Protein AF-A0A645BEP5-F1 (afdb_monomer)

Nearest PDB structures (foldseek):
  2cub-assembly1_A  TM=4.794E-01  e=1.745E+00  Homo sapiens

Solvent-accessible surface area (backbone atoms only — not comparable to full-atom values): 9846 Å² total; per-residue (Å²): 128,52,7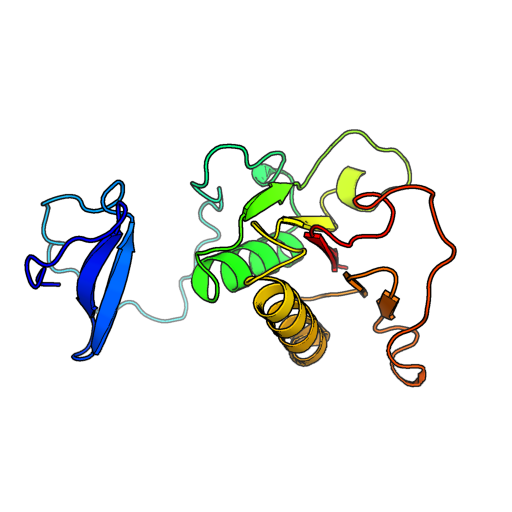2,76,78,48,70,58,97,63,26,29,37,32,40,56,96,88,40,82,43,80,41,57,51,90,75,68,71,97,68,78,84,76,91,76,78,92,77,74,93,88,68,81,70,94,70,84,66,65,78,88,51,79,83,44,40,34,52,79,60,32,37,74,35,39,47,50,50,52,52,54,47,45,72,77,40,73,76,48,42,40,40,43,27,31,46,97,41,91,95,42,53,24,48,74,5,27,19,36,35,45,24,33,56,59,27,91,54,87,31,34,62,54,49,53,50,49,55,52,50,50,63,76,40,21,83,84,42,36,42,44,34,39,34,45,63,37,26,39,35,32,64,96,46,49,92,69,43,72,37,82,52,82,88,64,87,44,58,68,73,27,23,46,43,25,42,35,39,32,30,110

Radius of gyration: 17.94 Å; Cα contacts (8 Å, |Δi|>4): 300; chains: 1; bounding box: 48×44×39 Å

pLDDT: mean 79.66, std 23.95, range [29.48, 98.94]

Foldseek 3Di:
DDWPPDDDPQWTWDQDPNDTDTDGVVPDDPDDPDDDDDDDPPDPDPDDDDPPDPPAPLQVQADPLQVVLVVVLCVVPVQKDDKYAADCDPPDLSPRRQKMWTFFVVLVPDCVVVQVVSQVVCLVCVVVSQWQWKAAQQWIAGPVPNVVPTDGHPDPPDCVVSRSGTIMIGGD

InterPro domains:
  IPR058593 ARB_07466-like, C-terminal domain [PF26571] (60-164)

Organism: NCBI:txid1076179

Mean predicted aligned error: 11.89 Å

Secondary structure (DSSP, 8-state):
-EEEEEEETTEEEEEETTEEEEEEGGG--S----------TT----------STT-BS-TT--HHHHHHHHHHHHH-TT---EE-----TTSTTTTT-EEEEE-TTTTTT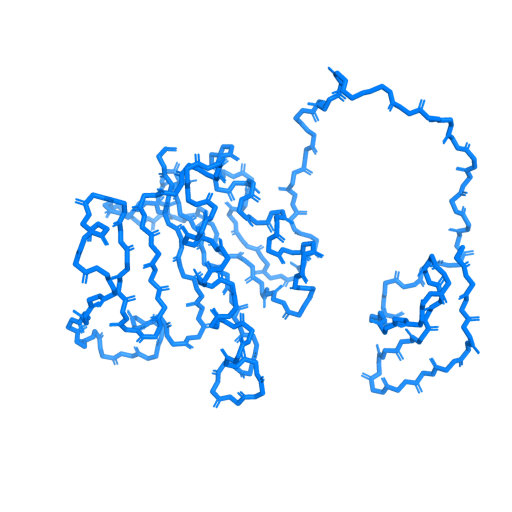THHHHHHHHHHHHHTHHHHTEEEEEETTEEEEGGGGGG-SEEPPP-SSTTTTTSSEEEEEE-

Sequence (172 aa):
MSTTGRTSNGWTEVVWQGAARWMSSQYLSSSNPGTSSAIDPASVSSSIISSALPGSVGLSGLVPSAKKVVNVVETQWPVVGPYYGVRVEPGSDHNDGHAVDCMIPNWSGANKVVGDQIAAYLQAHASELGISYIIWRQHIWSVARSSEGWRYMADRGSTTANHYDHVHVSVN

Structure (mmCIF, N/CA/C/O backbone):
data_AF-A0A645BEP5-F1
#
_entry.id   AF-A0A645BEP5-F1
#
loop_
_atom_site.group_PDB
_atom_site.id
_atom_site.type_symbol
_atom_site.label_atom_id
_atom_site.label_alt_id
_atom_site.label_comp_id
_atom_site.label_asym_id
_atom_site.label_entity_id
_atom_site.label_seq_id
_atom_site.pdbx_PDB_ins_code
_atom_site.Cartn_x
_atom_site.Cartn_y
_atom_site.Cartn_z
_atom_site.occupancy
_atom_site.B_iso_or_equiv
_atom_site.auth_seq_id
_atom_site.auth_comp_id
_atom_site.auth_asym_id
_atom_site.auth_atom_id
_atom_site.pdbx_PDB_model_num
ATOM 1 N N . MET A 1 1 ? -25.896 18.429 5.480 1.00 47.66 1 MET A N 1
ATOM 2 C CA . MET A 1 1 ? -25.505 17.308 6.362 1.00 47.66 1 MET A CA 1
ATOM 3 C C . MET A 1 1 ? -26.071 17.631 7.732 1.00 47.66 1 MET A C 1
ATOM 5 O O . MET A 1 1 ? -25.905 18.764 8.163 1.00 47.66 1 MET A O 1
ATOM 9 N N . SER A 1 2 ? -26.801 16.721 8.366 1.00 45.06 2 SER A N 1
ATOM 10 C CA . SER A 1 2 ? -27.343 16.929 9.714 1.00 45.06 2 SER A CA 1
ATOM 11 C C . SER A 1 2 ? -26.819 15.828 10.628 1.00 45.06 2 SER A C 1
ATOM 13 O O . SER A 1 2 ? -26.772 14.654 10.249 1.00 45.06 2 SER A O 1
ATOM 15 N N . THR A 1 3 ? -26.355 16.215 11.813 1.00 47.81 3 THR A N 1
ATOM 16 C CA . THR A 1 3 ? -25.975 15.274 12.866 1.00 47.81 3 THR A CA 1
ATOM 17 C C . THR A 1 3 ? -27.252 14.697 13.478 1.00 47.81 3 THR A C 1
ATOM 19 O O . THR A 1 3 ? -28.214 15.429 13.708 1.00 47.81 3 THR A O 1
ATOM 22 N N . THR A 1 4 ? -27.291 13.386 13.741 1.00 55.31 4 THR A N 1
ATOM 23 C CA . THR A 1 4 ? -28.411 12.778 14.495 1.00 55.31 4 THR A CA 1
ATOM 24 C C . THR A 1 4 ? -28.270 13.018 16.002 1.00 55.31 4 THR A C 1
ATOM 26 O O . THR A 1 4 ? -29.190 12.735 16.766 1.00 55.31 4 THR A O 1
ATOM 29 N N . GLY A 1 5 ? -27.111 13.533 16.435 1.00 51.25 5 GLY A N 1
ATOM 30 C CA . GLY A 1 5 ? -26.768 13.797 17.832 1.00 51.25 5 GLY A CA 1
ATOM 31 C C . GLY A 1 5 ? -26.233 12.579 18.589 1.00 51.25 5 GLY A C 1
ATOM 32 O O . GLY A 1 5 ? -25.863 12.716 19.752 1.00 51.25 5 GLY A O 1
ATOM 33 N N . ARG A 1 6 ? -26.153 11.396 17.961 1.00 53.00 6 ARG A N 1
ATOM 34 C CA . ARG A 1 6 ? -25.604 10.198 18.613 1.00 53.00 6 ARG A CA 1
ATOM 35 C C . ARG A 1 6 ? -24.082 10.191 18.561 1.00 53.00 6 ARG A C 1
ATOM 37 O O . ARG A 1 6 ? -23.502 10.342 17.488 1.00 53.00 6 ARG A O 1
ATOM 44 N N . THR A 1 7 ? -23.449 9.971 19.711 1.00 56.09 7 THR A N 1
ATOM 45 C CA . THR A 1 7 ? -21.994 9.840 19.847 1.00 56.09 7 THR A CA 1
ATOM 46 C C . THR A 1 7 ? -21.617 8.538 20.560 1.00 56.09 7 THR A C 1
ATOM 48 O O . THR A 1 7 ? -22.312 8.096 21.473 1.00 56.09 7 THR A O 1
ATOM 51 N N . SER A 1 8 ? -20.531 7.887 20.129 1.00 41.84 8 SER A N 1
ATOM 52 C CA . SER A 1 8 ? -19.987 6.672 20.754 1.00 41.84 8 SER A CA 1
ATOM 53 C C . SER A 1 8 ? -18.486 6.539 20.478 1.00 41.84 8 SER A C 1
ATOM 55 O O . SER A 1 8 ? -18.061 6.653 19.333 1.00 41.84 8 SER A O 1
ATOM 57 N N . ASN A 1 9 ? -17.672 6.319 21.517 1.00 48.38 9 ASN A N 1
ATOM 58 C CA . ASN A 1 9 ? -16.216 6.102 21.426 1.00 48.38 9 ASN A CA 1
ATOM 59 C C . ASN A 1 9 ? -15.444 7.131 20.568 1.00 48.38 9 ASN A C 1
ATOM 61 O O . ASN A 1 9 ? -14.498 6.776 19.871 1.00 48.38 9 ASN A O 1
ATOM 65 N N . GLY A 1 10 ? -15.850 8.405 20.599 1.00 51.62 10 GLY A N 1
ATOM 66 C CA . GLY A 1 10 ? -15.225 9.463 19.794 1.00 51.62 10 GLY A CA 1
ATOM 67 C C . GLY A 1 10 ? -15.709 9.540 18.342 1.00 51.62 10 GLY A C 1
ATOM 68 O O . GLY A 1 10 ? -15.073 10.209 17.532 1.00 51.62 10 GLY A O 1
ATOM 69 N N . TRP A 1 11 ? -16.822 8.883 18.013 1.00 47.62 11 TRP A N 1
ATOM 70 C CA . TRP A 1 11 ? -17.501 8.952 16.720 1.00 47.62 11 TRP A CA 1
ATOM 71 C C . TRP A 1 11 ? -18.888 9.566 16.878 1.00 47.62 11 TRP A C 1
ATOM 73 O O . TRP A 1 11 ? -19.587 9.273 17.846 1.00 47.62 11 TRP A O 1
ATOM 83 N N . THR A 1 12 ? -19.311 10.373 15.910 1.00 67.69 12 THR A N 1
ATOM 84 C CA . THR A 1 12 ? -20.665 10.926 15.820 1.00 67.69 12 THR A CA 1
ATOM 85 C C . THR A 1 12 ? -21.367 10.374 14.590 1.00 67.69 12 THR A C 1
ATOM 87 O O . THR A 1 12 ? -20.797 10.318 13.497 1.00 67.69 12 THR A O 1
ATOM 90 N N . GLU A 1 13 ? -22.631 10.012 14.761 1.00 51.19 13 GLU A N 1
ATOM 91 C CA . GLU A 1 13 ? -23.502 9.599 13.672 1.00 51.19 13 GLU A CA 1
ATOM 92 C C . GLU A 1 13 ? -24.001 10.828 12.881 1.00 51.19 13 GLU A C 1
ATOM 94 O O . GLU A 1 13 ? -24.555 11.793 13.423 1.00 51.19 13 GLU A O 1
ATOM 99 N N . VAL A 1 14 ? -23.792 10.793 11.568 1.00 63.28 14 VAL A N 1
ATOM 100 C CA . VAL A 1 14 ? -24.208 11.808 10.595 1.00 63.28 14 VAL A CA 1
ATOM 101 C C . VAL A 1 14 ? -25.095 11.175 9.533 1.00 63.28 14 VAL A C 1
ATOM 103 O O . VAL A 1 14 ? -24.884 10.028 9.140 1.00 63.28 14 VAL A O 1
ATOM 106 N N . VAL A 1 15 ? -26.066 11.929 9.018 1.00 48.47 15 VAL A N 1
ATOM 107 C CA . VAL A 1 15 ? -26.844 11.500 7.847 1.00 48.47 15 VAL A CA 1
ATOM 108 C C . VAL A 1 15 ? -26.234 12.115 6.590 1.00 48.47 15 VAL A C 1
ATOM 110 O O . VAL A 1 15 ? -26.206 13.341 6.429 1.00 48.47 15 VAL A O 1
ATOM 113 N N . TRP A 1 16 ? -25.757 11.258 5.684 1.00 42.22 16 TRP A N 1
ATOM 114 C CA . TRP A 1 16 ? -25.208 11.646 4.383 1.00 42.22 16 TRP A CA 1
ATOM 115 C C . TRP A 1 16 ? -25.924 10.881 3.268 1.00 42.22 16 TRP A C 1
ATOM 117 O O . TRP A 1 16 ? -25.945 9.653 3.270 1.00 42.22 16 TRP A O 1
ATOM 127 N N . GLN A 1 17 ? -26.549 11.620 2.345 1.00 40.25 17 GLN A N 1
ATOM 128 C CA . GLN A 1 17 ? -27.399 11.076 1.272 1.00 40.25 17 GLN A CA 1
ATOM 129 C C . GLN A 1 17 ? -28.489 10.101 1.772 1.00 40.25 17 GLN A C 1
ATOM 131 O O . GLN A 1 17 ? -28.758 9.076 1.158 1.00 40.25 17 GLN A O 1
ATOM 136 N N . GLY A 1 18 ? -29.109 10.409 2.917 1.00 45.59 18 GLY A N 1
ATOM 137 C CA . GLY A 1 18 ? -30.195 9.603 3.492 1.00 45.59 18 GLY A CA 1
ATOM 138 C C . GLY A 1 18 ? -29.751 8.358 4.270 1.00 45.59 18 GLY A C 1
ATOM 139 O O . GLY A 1 18 ? -30.598 7.697 4.862 1.00 45.59 18 GLY A O 1
ATOM 140 N N . ALA A 1 19 ? -28.448 8.063 4.331 1.00 39.22 19 ALA A N 1
ATOM 141 C CA . ALA A 1 19 ? -27.895 6.950 5.100 1.00 39.22 19 ALA A CA 1
ATOM 142 C C . ALA A 1 19 ? -27.126 7.442 6.338 1.00 39.22 19 ALA A C 1
ATOM 144 O O . ALA A 1 19 ? -26.388 8.431 6.274 1.00 39.22 19 ALA A O 1
ATOM 145 N N . ALA A 1 20 ? -27.286 6.735 7.459 1.00 43.16 20 ALA A N 1
ATOM 146 C CA . ALA A 1 20 ? -26.529 6.983 8.682 1.00 43.16 20 ALA A CA 1
ATOM 147 C C . ALA A 1 20 ? -25.085 6.475 8.536 1.00 43.16 20 ALA A C 1
ATOM 149 O O . ALA A 1 20 ? -24.852 5.344 8.106 1.00 43.16 20 ALA A O 1
ATOM 150 N N . ARG A 1 21 ? -24.110 7.317 8.886 1.00 63.81 21 ARG A N 1
ATOM 151 C CA . ARG A 1 21 ? -22.672 7.014 8.867 1.00 63.81 21 ARG A CA 1
ATOM 152 C C . ARG A 1 21 ? -22.027 7.489 10.161 1.00 63.81 21 ARG A C 1
ATOM 154 O O . ARG A 1 21 ? -22.478 8.465 10.746 1.00 63.81 21 ARG A O 1
ATOM 161 N N . TRP A 1 22 ? -20.946 6.840 10.573 1.00 54.38 22 TRP A N 1
ATOM 162 C CA . TRP A 1 22 ? -20.158 7.248 11.735 1.00 54.38 22 TRP A CA 1
ATOM 163 C C . TRP A 1 22 ? -18.911 7.997 11.266 1.00 54.38 22 TRP A C 1
ATOM 165 O O . TRP A 1 22 ? -18.144 7.469 10.466 1.00 54.38 22 TRP A O 1
ATOM 175 N N . MET A 1 23 ? -18.713 9.226 11.746 1.00 47.69 23 MET A N 1
ATOM 176 C CA . MET A 1 23 ? -17.507 10.026 11.491 1.00 47.69 23 MET A CA 1
ATOM 177 C C . MET A 1 23 ? -16.824 10.365 12.811 1.00 47.69 23 MET A C 1
ATOM 179 O O . MET A 1 23 ? -17.504 10.555 13.817 1.00 47.69 23 MET A O 1
ATOM 183 N N . SER A 1 24 ? -15.493 10.438 12.831 1.00 44.97 24 SER A N 1
ATOM 184 C CA . SER A 1 24 ? -14.765 10.822 14.044 1.00 44.97 24 SER A CA 1
ATOM 185 C C . SER A 1 24 ? -15.212 12.214 14.502 1.00 44.97 24 SER A C 1
ATOM 187 O O . SER A 1 24 ? -15.236 13.169 13.720 1.00 44.97 24 SER A O 1
ATOM 189 N N . SER A 1 25 ? -15.576 12.333 15.781 1.00 51.28 25 SER A N 1
ATOM 190 C CA . SER A 1 25 ? -16.096 13.563 16.384 1.00 51.28 25 SER A CA 1
ATOM 191 C C . SER A 1 25 ? -15.097 14.723 16.316 1.00 51.28 25 SER A C 1
ATOM 193 O O . SER A 1 25 ? -15.504 15.874 16.433 1.00 51.28 25 SER A O 1
ATOM 195 N N . GLN A 1 26 ? -13.810 14.441 16.084 1.00 43.62 26 GLN A N 1
ATOM 196 C CA . GLN A 1 26 ? -12.752 15.447 15.939 1.00 43.62 26 GLN A CA 1
ATOM 197 C C . GLN A 1 26 ? -12.777 16.185 14.588 1.00 43.62 26 GLN A C 1
ATOM 199 O O . GLN A 1 26 ? -12.145 17.229 14.464 1.00 43.62 26 GLN A O 1
ATOM 204 N N . TYR A 1 27 ? -13.525 15.682 13.598 1.00 44.78 27 TYR A N 1
ATOM 205 C CA . TYR A 1 27 ? -13.619 16.262 12.248 1.00 44.78 27 TYR A CA 1
ATOM 206 C C . TYR A 1 27 ? -14.982 16.899 11.944 1.00 44.78 27 TYR A C 1
ATOM 208 O O . TYR A 1 27 ? -15.257 17.281 10.807 1.00 44.78 27 TYR A O 1
ATOM 216 N N . LEU A 1 28 ? -15.857 17.035 12.943 1.00 54.47 28 LEU A N 1
ATOM 217 C CA . LEU A 1 28 ? -17.134 17.725 12.779 1.00 54.47 28 LEU A CA 1
ATOM 218 C C . LEU A 1 28 ? -16.954 19.205 13.094 1.00 54.47 28 LEU A C 1
ATOM 220 O O . LEU A 1 28 ? -16.903 19.597 14.257 1.00 54.47 28 LEU A O 1
ATOM 224 N N . SER A 1 29 ? -16.889 20.035 12.055 1.00 51.56 29 SER A N 1
ATOM 225 C CA . SER A 1 29 ? -17.042 21.480 12.203 1.00 51.56 29 SER A CA 1
ATOM 226 C C . SER A 1 29 ? -18.511 21.875 12.034 1.00 51.56 29 SER A C 1
ATOM 228 O O . SER A 1 29 ? -19.210 21.414 11.132 1.00 51.56 29 SER A O 1
ATOM 230 N N . SER A 1 30 ? -18.996 22.774 12.890 1.00 43.59 30 SER A N 1
ATOM 231 C CA . SER A 1 30 ? -20.380 23.280 12.884 1.00 43.59 30 SER A CA 1
ATOM 232 C C . SER A 1 30 ? -20.694 24.250 11.730 1.00 43.59 30 SER A C 1
ATOM 234 O O . SER A 1 30 ? -21.689 24.970 11.781 1.00 43.59 30 SER A O 1
ATOM 236 N N . SER A 1 31 ? -19.852 24.321 10.697 1.00 41.19 31 SER A N 1
ATOM 237 C CA . SER A 1 31 ? -19.989 25.268 9.589 1.00 41.19 31 SER A CA 1
ATOM 238 C C . SER A 1 31 ? -20.578 24.575 8.358 1.00 41.19 31 SER A C 1
ATOM 240 O O . SER A 1 31 ? -19.904 23.795 7.686 1.00 41.19 31 SER A O 1
ATOM 242 N N . ASN A 1 32 ? -21.843 24.871 8.071 1.00 32.53 32 ASN A N 1
ATOM 243 C CA . ASN A 1 32 ? -22.578 24.427 6.886 1.00 32.53 32 ASN A CA 1
ATOM 244 C C . ASN A 1 32 ? -21.779 24.732 5.593 1.00 32.53 32 ASN A C 1
ATOM 246 O O . ASN A 1 32 ? -21.297 25.862 5.471 1.00 32.53 32 ASN A O 1
ATOM 250 N N . PRO A 1 33 ? -21.633 23.813 4.614 1.00 37.31 33 PRO A N 1
ATOM 251 C CA . PRO A 1 33 ? -21.015 24.175 3.347 1.00 37.31 33 PRO A CA 1
ATOM 252 C C . PRO A 1 33 ? -21.984 25.091 2.597 1.00 37.31 33 PRO A C 1
ATOM 254 O O . PRO A 1 33 ? -23.099 24.698 2.249 1.00 37.31 33 PRO A O 1
ATOM 257 N N . GLY A 1 34 ? -21.564 26.340 2.407 1.00 29.48 34 GLY A N 1
ATOM 258 C CA . GLY A 1 34 ? -22.254 27.294 1.552 1.00 29.48 34 GLY A CA 1
ATOM 259 C C . GLY A 1 34 ? -22.417 26.726 0.144 1.00 29.48 34 GLY A C 1
ATOM 260 O O . GLY A 1 34 ? -21.517 26.087 -0.396 1.00 29.48 34 GLY A O 1
ATOM 261 N N . THR A 1 35 ? -23.600 26.956 -0.413 1.00 37.09 35 THR A N 1
ATOM 262 C CA . THR A 1 35 ? -23.988 26.718 -1.804 1.00 37.09 35 THR A CA 1
ATOM 263 C C . THR A 1 35 ? -22.860 27.023 -2.790 1.00 37.09 35 THR A C 1
ATOM 265 O O . THR A 1 35 ? -22.436 28.172 -2.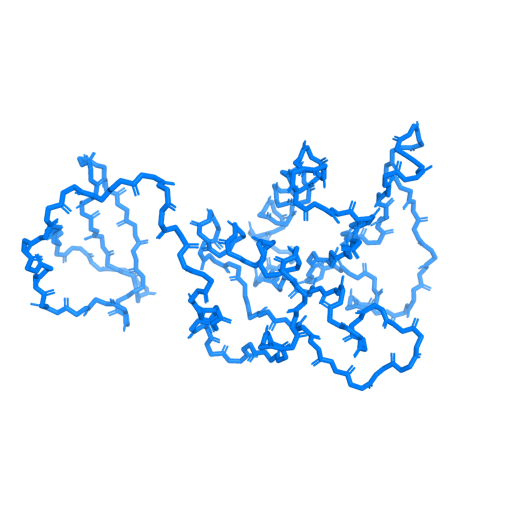869 1.00 37.09 35 THR A O 1
ATOM 268 N N . SER A 1 36 ? -22.451 26.037 -3.590 1.00 33.34 36 SER A N 1
ATOM 269 C CA . SER A 1 36 ? -21.732 26.284 -4.842 1.00 33.34 36 SER A CA 1
ATOM 270 C C . SER A 1 36 ? -22.138 25.263 -5.896 1.00 33.34 36 SER A C 1
ATOM 272 O O . SER A 1 36 ? -22.190 24.060 -5.646 1.00 33.34 36 SER A O 1
ATOM 274 N N . SER A 1 37 ? -22.501 25.823 -7.044 1.00 31.53 37 SER A N 1
ATOM 275 C CA . SER A 1 37 ? -23.080 25.226 -8.238 1.00 31.53 37 SER A CA 1
ATOM 276 C C . SER A 1 37 ? -22.298 24.041 -8.808 1.00 31.53 37 SER A C 1
ATOM 278 O O . SER A 1 37 ? -21.096 23.908 -8.596 1.00 31.53 37 SER A O 1
ATOM 280 N N . ALA A 1 38 ? -23.017 23.207 -9.564 1.00 36.16 38 ALA A N 1
ATOM 281 C CA . ALA A 1 38 ? -22.498 22.088 -10.343 1.00 36.16 38 ALA A CA 1
ATOM 282 C C . ALA A 1 38 ? -21.199 22.451 -11.088 1.00 36.16 38 ALA A C 1
ATOM 284 O O . ALA A 1 38 ? -21.157 23.449 -11.806 1.00 36.16 38 ALA A O 1
ATOM 285 N N . ILE A 1 39 ? -20.159 21.634 -10.907 1.00 32.75 39 ILE A N 1
ATOM 286 C CA . ILE A 1 39 ? -18.877 21.762 -11.606 1.00 32.75 39 ILE A CA 1
ATOM 287 C C . ILE A 1 39 ? -18.802 20.765 -12.766 1.00 32.75 39 ILE A C 1
ATOM 289 O O . ILE A 1 39 ? -19.107 19.583 -12.606 1.00 32.75 39 ILE A O 1
ATOM 293 N N . ASP A 1 40 ? -18.390 21.270 -13.928 1.00 29.50 40 ASP A N 1
ATOM 294 C CA . ASP A 1 40 ? -18.087 20.497 -15.131 1.00 29.50 40 ASP A CA 1
ATOM 295 C C . ASP A 1 40 ? -16.938 19.493 -14.892 1.00 29.50 40 ASP A C 1
ATOM 297 O O . ASP A 1 40 ? -15.930 19.842 -14.268 1.00 29.50 40 ASP A O 1
ATOM 301 N N . PRO A 1 41 ? -17.011 18.266 -15.444 1.00 38.19 41 PRO A N 1
ATOM 302 C CA . PRO A 1 41 ? -16.016 17.211 -15.222 1.00 38.19 41 PRO A CA 1
ATOM 303 C C . PRO A 1 41 ? -14.664 17.423 -15.937 1.00 38.19 41 PRO A C 1
ATOM 305 O O . PRO A 1 41 ? -13.799 16.555 -15.865 1.00 38.19 41 PRO A O 1
ATOM 308 N N . ALA A 1 42 ? -14.444 18.555 -16.614 1.00 31.69 42 ALA A N 1
ATOM 309 C CA . ALA A 1 42 ? -13.229 18.816 -17.398 1.00 31.69 42 ALA A CA 1
ATOM 310 C C . ALA A 1 42 ? -12.129 19.602 -16.648 1.00 31.69 42 ALA A C 1
ATOM 312 O O . ALA A 1 42 ? -11.076 19.875 -17.220 1.00 31.69 42 ALA A O 1
ATOM 313 N N . SER A 1 43 ? -12.339 19.934 -15.369 1.00 32.78 43 SER A N 1
ATOM 314 C CA . SER A 1 43 ? -11.466 20.841 -14.606 1.00 32.78 43 SER A CA 1
ATOM 315 C C . SER A 1 43 ? -11.006 20.240 -13.277 1.00 32.78 43 SER A C 1
ATOM 317 O O . SER A 1 43 ? -11.106 20.881 -12.233 1.00 32.78 43 SER A O 1
ATOM 319 N N . VAL A 1 44 ? -10.497 19.007 -13.271 1.00 36.06 44 VAL A N 1
ATOM 320 C CA . VAL A 1 44 ? -9.732 18.522 -12.110 1.00 36.06 44 VAL A CA 1
ATOM 321 C C . VAL A 1 44 ? -8.310 19.066 -12.192 1.00 36.06 44 VAL A C 1
ATOM 323 O O . VAL A 1 44 ? -7.382 18.413 -12.661 1.00 36.06 44 VAL A O 1
ATOM 326 N N . SER A 1 45 ? -8.145 20.312 -11.747 1.00 35.31 45 SER A N 1
ATOM 327 C CA . SER A 1 45 ? -6.829 20.848 -11.415 1.00 35.31 45 SER A CA 1
ATOM 328 C C . SER A 1 45 ? -6.159 19.918 -10.408 1.00 35.31 45 SER A C 1
ATOM 330 O O . SER A 1 45 ? -6.727 19.612 -9.360 1.00 35.31 45 SER A O 1
ATOM 332 N N . SER A 1 46 ? -4.939 19.492 -10.734 1.00 40.97 46 SER A N 1
ATOM 333 C CA . SER A 1 46 ? -3.981 18.820 -9.856 1.00 40.97 46 SER A CA 1
ATOM 334 C C . SER A 1 46 ? -3.742 19.663 -8.601 1.00 40.97 46 SER A C 1
ATOM 336 O O . SER A 1 46 ? -2.818 20.468 -8.544 1.00 40.97 46 SER A O 1
ATOM 338 N N . SER A 1 47 ? -4.626 19.574 -7.615 1.00 36.12 47 SER A N 1
ATOM 339 C CA . SER A 1 47 ? -4.610 20.437 -6.438 1.00 36.12 47 SER A CA 1
ATOM 340 C C . SER A 1 47 ? -4.572 19.573 -5.192 1.00 36.12 47 SER A C 1
ATOM 342 O O . SER A 1 47 ? -5.556 18.946 -4.828 1.00 36.12 47 SER A O 1
ATOM 344 N N . ILE A 1 48 ? -3.368 19.558 -4.615 1.00 36.34 48 ILE A N 1
ATOM 345 C CA . ILE A 1 48 ? -2.977 19.180 -3.256 1.00 36.34 48 ILE A CA 1
ATOM 346 C C . ILE A 1 48 ? -3.578 17.892 -2.697 1.00 36.34 48 ILE A C 1
ATOM 348 O O . ILE A 1 48 ? -4.701 17.852 -2.213 1.00 36.34 48 ILE A O 1
ATOM 352 N N . ILE A 1 49 ? -2.747 16.856 -2.633 1.00 45.34 49 ILE A N 1
ATOM 353 C CA . ILE A 1 49 ? -3.007 15.762 -1.712 1.00 45.34 49 ILE A CA 1
ATOM 354 C C . ILE A 1 49 ? -1.925 15.741 -0.641 1.00 45.34 49 ILE A C 1
ATOM 356 O O . ILE A 1 49 ? -0.789 15.322 -0.845 1.00 45.34 49 ILE A O 1
ATOM 360 N N . SER A 1 50 ? -2.290 16.278 0.512 1.00 49.22 50 SER A N 1
ATOM 361 C CA . SER A 1 50 ? -1.807 15.752 1.775 1.00 49.22 50 SER A CA 1
ATOM 362 C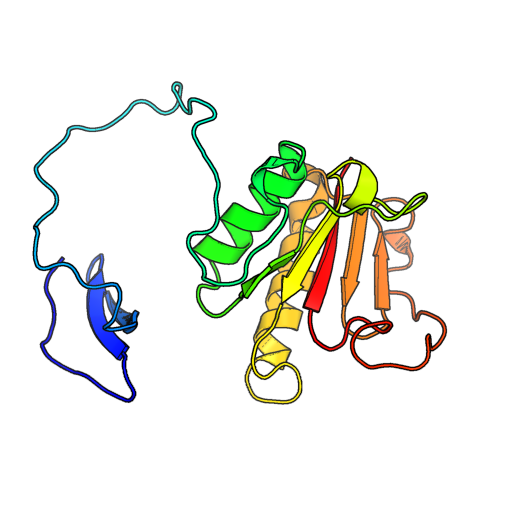 C . SER A 1 50 ? -2.987 14.979 2.324 1.00 49.22 50 SER A C 1
ATOM 364 O O . SER A 1 50 ? -4.037 15.584 2.539 1.00 49.22 50 SER A O 1
ATOM 366 N N . SER A 1 51 ? -2.832 13.676 2.564 1.00 53.72 51 SER A N 1
ATOM 367 C CA . SER A 1 51 ? -3.686 13.054 3.573 1.00 53.72 51 SER A CA 1
ATOM 368 C C . SER A 1 51 ? -3.580 13.929 4.821 1.00 53.72 51 SER A C 1
ATOM 370 O O . SER A 1 51 ? -2.473 14.233 5.279 1.00 53.72 51 SER A O 1
ATOM 372 N N . ALA A 1 52 ? -4.714 14.401 5.333 1.00 56.78 52 ALA A N 1
ATOM 373 C CA . ALA A 1 52 ? -4.743 15.217 6.544 1.00 56.78 52 ALA A CA 1
ATOM 374 C C . ALA A 1 52 ? -4.552 14.358 7.807 1.00 56.78 52 ALA A C 1
ATOM 376 O O . ALA A 1 52 ? -4.625 14.879 8.923 1.00 56.78 52 ALA A O 1
ATOM 377 N N . LEU A 1 53 ? -4.332 13.045 7.646 1.00 65.75 53 LEU A N 1
ATOM 378 C CA . LEU A 1 53 ? -4.138 12.123 8.751 1.00 65.75 53 LEU A CA 1
ATOM 379 C C . LEU A 1 53 ? -2.816 12.421 9.469 1.00 65.75 53 LEU A C 1
ATOM 381 O O . LEU A 1 53 ? -1.745 12.348 8.849 1.00 65.75 53 LEU A O 1
ATOM 385 N N . PRO A 1 54 ? -2.871 12.711 10.783 1.00 74.19 54 PRO A N 1
ATOM 386 C CA . PRO A 1 54 ? -1.682 12.885 11.598 1.00 74.19 54 PRO A CA 1
ATOM 387 C C . PRO A 1 54 ? -0.732 11.695 11.458 1.00 74.19 54 PRO A C 1
ATOM 389 O O . PRO A 1 54 ? -1.145 10.539 11.522 1.00 74.19 54 PRO A O 1
ATOM 392 N N . GLY A 1 55 ? 0.553 11.991 11.280 1.00 83.75 55 GLY A N 1
ATOM 393 C CA . GLY A 1 55 ? 1.597 10.976 11.166 1.00 83.75 55 GLY A CA 1
ATOM 394 C C . GLY A 1 55 ? 1.862 10.468 9.749 1.00 83.75 55 GLY A C 1
ATOM 395 O O . GLY A 1 55 ? 2.795 9.692 9.597 1.00 83.75 55 GLY A O 1
ATOM 396 N N . SER A 1 56 ? 1.123 10.901 8.720 1.00 90.81 56 SER A N 1
ATOM 397 C CA . SER A 1 56 ? 1.495 10.600 7.327 1.00 90.81 56 SER A CA 1
ATOM 398 C C . SER A 1 56 ? 2.759 11.364 6.912 1.00 90.81 56 SER A C 1
ATOM 400 O O . SER A 1 56 ? 2.927 12.534 7.260 1.00 90.81 56 SER A O 1
ATOM 402 N N . VAL A 1 57 ? 3.652 10.721 6.154 1.00 93.12 57 VAL A N 1
ATOM 403 C CA . VAL A 1 57 ? 4.972 11.271 5.783 1.00 93.12 57 VAL A CA 1
ATOM 404 C C . VAL A 1 57 ? 5.245 11.039 4.298 1.00 93.12 57 VAL A C 1
ATOM 406 O O . VAL A 1 57 ? 4.868 10.013 3.744 1.00 93.12 57 VAL A O 1
ATOM 409 N N . GLY A 1 58 ? 5.907 11.992 3.634 1.00 94.25 58 GLY A N 1
ATOM 410 C CA . GLY A 1 58 ? 6.437 11.796 2.277 1.00 94.25 58 GLY A CA 1
ATOM 411 C C . GLY A 1 58 ? 5.406 11.831 1.140 1.00 94.25 58 GLY A C 1
ATOM 412 O O . GLY A 1 58 ? 5.749 11.509 0.006 1.00 94.25 58 GLY A O 1
ATOM 413 N N . LEU A 1 59 ? 4.155 12.231 1.400 1.00 93.12 59 LEU A N 1
ATOM 414 C CA . LEU A 1 59 ? 3.083 12.207 0.389 1.00 93.12 59 LEU A CA 1
ATOM 415 C C . LEU A 1 59 ? 3.231 13.274 -0.706 1.00 93.12 59 LEU A C 1
ATOM 417 O O . LEU A 1 59 ? 2.831 13.062 -1.851 1.00 93.12 59 LEU A O 1
ATOM 421 N N . SER A 1 60 ? 3.833 14.421 -0.382 1.00 90.12 60 SER A N 1
ATOM 422 C CA . SER A 1 60 ? 4.028 15.516 -1.340 1.00 90.12 60 SER A CA 1
ATOM 423 C C . SER A 1 60 ? 4.932 15.115 -2.510 1.00 90.12 60 SER A C 1
ATOM 425 O O . SER A 1 60 ? 4.670 15.523 -3.646 1.00 90.12 60 SER A O 1
ATOM 427 N N . GLY A 1 61 ? 5.940 14.278 -2.247 1.00 93.31 61 GLY A N 1
ATOM 428 C CA . GLY A 1 61 ? 6.901 13.786 -3.235 1.00 93.31 61 GLY A CA 1
ATOM 429 C C . GLY A 1 61 ? 6.411 12.610 -4.083 1.00 93.31 61 GLY A C 1
ATOM 430 O O . GLY A 1 61 ? 7.120 12.200 -4.992 1.00 93.31 61 GLY A O 1
ATOM 431 N N . LEU A 1 62 ? 5.214 12.076 -3.823 1.00 96.12 62 LEU A N 1
ATOM 432 C CA . LEU A 1 62 ? 4.665 10.970 -4.608 1.00 96.12 62 LEU A CA 1
ATOM 433 C C . LEU A 1 62 ? 4.395 11.373 -6.064 1.00 96.12 62 LEU A C 1
ATOM 435 O O . LEU A 1 62 ? 3.920 12.486 -6.344 1.00 96.12 62 LEU A O 1
ATOM 439 N N . VAL A 1 63 ? 4.602 10.432 -6.982 1.00 95.69 63 VAL A N 1
ATOM 440 C CA . VAL A 1 63 ? 4.178 10.571 -8.381 1.00 95.69 63 VAL A CA 1
ATOM 441 C C . VAL A 1 63 ? 2.645 10.542 -8.494 1.00 95.69 63 VAL A C 1
ATOM 443 O O . VAL A 1 63 ? 1.967 10.041 -7.590 1.00 95.69 63 VAL A O 1
ATOM 446 N N . PRO A 1 64 ? 2.045 11.060 -9.585 1.00 94.62 64 PRO A N 1
ATOM 447 C CA . PRO A 1 64 ? 0.588 11.165 -9.711 1.00 94.62 64 PRO A CA 1
ATOM 448 C C . PRO A 1 64 ? -0.177 9.850 -9.501 1.00 94.62 64 PRO A C 1
ATOM 450 O O . PRO A 1 64 ? -1.259 9.867 -8.918 1.00 94.62 64 PRO A O 1
ATOM 453 N N . SER A 1 65 ? 0.371 8.714 -9.936 1.00 95.00 65 SER A N 1
ATOM 454 C CA . SER A 1 65 ? -0.253 7.396 -9.753 1.00 95.00 65 SER A CA 1
ATOM 455 C C . SER A 1 65 ? -0.298 6.980 -8.276 1.00 95.00 65 SER A C 1
ATOM 457 O O . SER A 1 65 ? -1.366 6.652 -7.766 1.00 95.00 65 SER A O 1
ATOM 459 N N . ALA A 1 66 ? 0.812 7.108 -7.539 1.00 96.75 66 ALA A N 1
ATOM 460 C CA . ALA A 1 66 ? 0.852 6.815 -6.102 1.00 96.75 66 ALA A CA 1
ATOM 461 C C . ALA A 1 66 ? -0.067 7.761 -5.314 1.00 96.75 66 ALA A C 1
ATOM 463 O O . ALA A 1 66 ? -0.755 7.359 -4.376 1.00 96.75 66 ALA A O 1
ATOM 464 N N . LYS A 1 67 ? -0.163 9.016 -5.764 1.00 94.56 67 LYS A N 1
ATOM 465 C CA . LYS A 1 67 ? -1.118 9.991 -5.241 1.00 94.56 67 LYS A CA 1
ATOM 466 C C . LYS A 1 67 ? -2.580 9.536 -5.405 1.00 94.56 67 LYS A C 1
ATOM 468 O O . LYS A 1 67 ? -3.363 9.618 -4.460 1.00 94.56 67 LYS A O 1
ATOM 473 N N . LYS A 1 68 ? -2.951 8.995 -6.571 1.00 93.44 68 LYS A N 1
ATOM 474 C CA . LYS A 1 68 ? -4.293 8.421 -6.795 1.00 93.44 68 LYS A CA 1
ATOM 475 C C . LYS A 1 68 ? -4.582 7.246 -5.860 1.00 93.44 68 LYS A C 1
ATOM 477 O O . LYS A 1 68 ? -5.696 7.168 -5.350 1.00 93.44 68 LYS A O 1
ATOM 482 N N . VAL A 1 69 ? -3.599 6.376 -5.614 1.00 96.88 69 VAL A N 1
ATOM 483 C CA . VAL A 1 69 ? -3.742 5.250 -4.674 1.00 96.88 69 VAL A CA 1
ATOM 484 C C . VAL A 1 69 ? -4.113 5.759 -3.280 1.00 96.88 69 VAL A C 1
ATOM 486 O O . VAL A 1 69 ? -5.123 5.314 -2.738 1.00 96.88 69 VAL A O 1
ATOM 489 N N . VAL A 1 70 ? -3.375 6.739 -2.740 1.00 95.25 70 VAL A N 1
ATOM 490 C CA . VAL A 1 70 ? -3.691 7.348 -1.431 1.00 95.25 70 VAL A CA 1
ATOM 491 C C . VAL A 1 70 ? -5.121 7.877 -1.402 1.00 95.25 70 VAL A C 1
ATOM 493 O O . VAL A 1 70 ? -5.886 7.509 -0.517 1.00 95.25 70 VAL A O 1
ATOM 496 N N . ASN A 1 71 ? -5.513 8.671 -2.403 1.00 88.81 71 ASN A N 1
ATOM 497 C CA . ASN A 1 71 ? -6.851 9.264 -2.452 1.00 88.81 71 ASN A CA 1
ATOM 498 C C . ASN A 1 71 ? -7.965 8.221 -2.441 1.00 88.81 71 ASN A C 1
ATOM 500 O O . ASN A 1 71 ? -8.961 8.385 -1.736 1.00 88.81 71 ASN A O 1
ATOM 504 N N . VAL A 1 72 ? -7.826 7.169 -3.249 1.00 91.19 72 VAL A N 1
ATOM 505 C CA . VAL A 1 72 ? -8.841 6.120 -3.344 1.00 91.19 72 VAL A CA 1
ATOM 506 C C . VAL A 1 72 ? -8.938 5.362 -2.027 1.00 91.19 72 VAL A C 1
ATOM 508 O O . VAL A 1 72 ? -10.049 5.155 -1.538 1.00 91.19 72 VAL A O 1
ATOM 511 N N . VAL A 1 73 ? -7.797 5.006 -1.427 1.00 93.81 73 VAL A N 1
ATOM 512 C CA . VAL A 1 73 ? -7.782 4.269 -0.161 1.00 93.81 73 VAL A CA 1
ATOM 513 C C . VAL A 1 73 ? -8.365 5.112 0.974 1.00 93.81 73 VAL A C 1
ATOM 515 O O . VAL A 1 73 ? -9.262 4.646 1.672 1.00 93.81 73 VAL A O 1
ATOM 518 N N . GLU A 1 74 ? -7.946 6.369 1.107 1.00 86.69 74 GLU A N 1
ATOM 519 C CA . GLU A 1 74 ? -8.430 7.286 2.148 1.00 86.69 74 GLU A CA 1
ATOM 520 C C . GLU A 1 74 ? -9.927 7.597 1.999 1.00 86.69 74 GLU A C 1
ATOM 522 O O . GLU A 1 74 ? -10.653 7.663 2.991 1.00 86.69 74 GLU A O 1
ATOM 527 N N . THR A 1 75 ? -10.416 7.721 0.761 1.00 84.50 75 THR A N 1
ATOM 528 C CA . THR A 1 75 ? -11.835 7.999 0.485 1.00 84.50 75 THR A CA 1
ATOM 529 C C . THR A 1 75 ? -12.727 6.787 0.759 1.00 84.50 75 THR A C 1
ATOM 531 O O . THR A 1 75 ? -13.830 6.941 1.289 1.00 84.50 75 THR A O 1
ATOM 534 N N . GLN A 1 76 ? -12.292 5.581 0.381 1.00 86.00 76 GLN A N 1
ATOM 535 C CA . GLN A 1 76 ? -13.114 4.371 0.495 1.00 86.00 76 GLN A CA 1
ATOM 536 C C . GLN A 1 76 ? -12.984 3.680 1.859 1.00 86.00 76 GLN A C 1
ATOM 538 O O . GLN A 1 76 ? -13.972 3.133 2.355 1.00 86.00 76 GLN A O 1
ATOM 543 N N . TRP A 1 77 ? -11.814 3.759 2.501 1.00 90.00 77 TRP A N 1
ATOM 544 C CA . TRP A 1 77 ? -11.548 3.178 3.819 1.00 90.00 77 TRP A CA 1
ATOM 545 C C . TRP A 1 77 ? -10.961 4.218 4.786 1.00 90.00 77 TRP A C 1
ATOM 547 O O . TRP A 1 77 ? -9.773 4.168 5.103 1.00 90.00 77 TRP A O 1
ATOM 557 N N . PRO A 1 78 ? -11.792 5.102 5.371 1.00 86.44 78 PRO A N 1
ATOM 558 C CA . PRO A 1 78 ? -11.326 6.156 6.284 1.00 86.44 78 PRO A CA 1
ATOM 559 C C . PRO A 1 78 ? -10.636 5.664 7.570 1.00 86.44 78 PRO A C 1
ATOM 561 O O . PRO A 1 78 ? -10.083 6.463 8.317 1.00 86.44 78 PRO A O 1
ATOM 564 N N . VAL A 1 79 ? -10.707 4.360 7.869 1.00 85.88 79 VAL A N 1
ATOM 565 C CA . VAL A 1 79 ? -9.992 3.733 8.995 1.00 85.88 79 VAL A CA 1
ATOM 566 C C . VAL A 1 79 ? -8.509 3.488 8.687 1.00 85.88 79 VAL A C 1
ATOM 568 O O . VAL A 1 79 ? -7.750 3.169 9.596 1.00 85.88 79 VAL A O 1
ATOM 571 N N . VAL A 1 80 ? -8.094 3.593 7.422 1.00 90.75 80 VAL A N 1
ATOM 572 C CA . VAL A 1 80 ? -6.724 3.321 6.975 1.00 90.75 80 VAL A CA 1
ATOM 573 C C . VAL A 1 80 ? -5.865 4.571 7.033 1.00 90.75 80 VAL A C 1
ATOM 575 O O . VAL A 1 80 ? -6.303 5.670 6.697 1.00 90.75 80 VAL A O 1
ATOM 578 N N . GLY A 1 81 ? -4.628 4.374 7.477 1.00 89.88 81 GLY A N 1
ATOM 579 C CA . GLY A 1 81 ? -3.649 5.418 7.717 1.00 89.88 81 GLY A CA 1
ATOM 580 C C . GLY A 1 81 ? -2.890 5.200 9.035 1.00 89.88 81 GLY A C 1
ATOM 581 O O . GLY A 1 81 ? -3.282 4.355 9.847 1.00 89.88 81 GLY A O 1
ATOM 582 N N . PRO A 1 82 ? -1.805 5.954 9.285 1.00 95.38 82 PRO A N 1
ATOM 583 C CA . PRO A 1 82 ? -1.196 6.961 8.403 1.00 95.38 82 PRO A CA 1
ATOM 584 C C . PRO A 1 82 ? -0.619 6.369 7.105 1.00 95.38 82 PRO A C 1
ATOM 586 O O . PRO A 1 82 ? -0.532 5.153 6.958 1.00 95.38 82 PRO A O 1
ATOM 589 N N . TYR A 1 83 ? -0.233 7.225 6.159 1.00 95.88 83 TYR A N 1
ATOM 590 C CA . TYR A 1 83 ? 0.386 6.810 4.895 1.00 95.88 83 TYR A CA 1
ATOM 591 C C . TYR A 1 83 ? 1.866 7.184 4.855 1.00 95.88 83 TYR A C 1
ATOM 593 O O . TYR A 1 83 ? 2.230 8.320 5.186 1.00 95.88 83 TYR A O 1
ATOM 601 N N . TYR A 1 84 ? 2.716 6.264 4.397 1.00 97.00 84 TYR A N 1
ATOM 602 C CA . TYR A 1 84 ? 4.150 6.518 4.243 1.00 97.00 84 TYR A CA 1
ATOM 603 C C . TYR A 1 84 ? 4.557 6.466 2.771 1.00 97.00 84 TYR A C 1
ATOM 605 O O . TYR A 1 84 ? 4.484 5.423 2.132 1.00 97.00 84 TYR A O 1
ATOM 613 N N . GLY A 1 85 ? 4.955 7.620 2.235 1.00 96.94 85 GLY A N 1
ATOM 614 C CA . GLY A 1 85 ? 5.419 7.805 0.862 1.00 96.94 85 GLY A CA 1
ATOM 615 C C . GLY A 1 85 ? 6.936 7.957 0.791 1.00 96.94 85 GLY A C 1
ATOM 616 O O . GLY A 1 85 ? 7.674 7.086 1.251 1.00 96.94 85 GLY A O 1
ATOM 617 N N . VAL A 1 86 ? 7.397 9.073 0.220 1.00 97.19 86 VAL A N 1
ATOM 618 C CA . VAL A 1 86 ? 8.818 9.322 -0.059 1.00 97.19 86 VAL A CA 1
ATOM 619 C C . VAL A 1 86 ? 9.688 9.320 1.195 1.00 97.19 86 VAL A C 1
ATOM 621 O O . VAL A 1 86 ? 9.392 10.011 2.174 1.00 97.19 86 VAL A O 1
ATOM 624 N N . ARG A 1 87 ? 10.807 8.592 1.123 1.00 96.62 87 ARG A N 1
ATOM 625 C CA . ARG A 1 87 ? 11.880 8.546 2.129 1.00 96.62 87 ARG A CA 1
ATOM 626 C C . ARG A 1 87 ? 13.206 8.173 1.463 1.00 96.62 87 ARG A C 1
ATOM 628 O O . ARG A 1 87 ? 13.203 7.515 0.431 1.00 96.62 87 ARG A O 1
ATOM 635 N N . VAL A 1 88 ? 14.329 8.583 2.057 1.00 95.50 88 VAL A N 1
ATOM 636 C CA . VAL A 1 88 ? 15.668 8.239 1.547 1.00 95.50 88 VAL A CA 1
ATOM 637 C C . VAL A 1 88 ? 15.910 6.747 1.760 1.00 95.50 88 VAL A C 1
ATOM 639 O O . VAL A 1 88 ? 16.177 6.310 2.878 1.00 95.50 88 VAL A O 1
ATOM 642 N N . GLU A 1 89 ? 15.794 5.975 0.684 1.00 91.81 89 GLU A N 1
ATOM 643 C CA . GLU A 1 89 ? 15.931 4.519 0.694 1.00 91.81 89 GLU A CA 1
ATOM 644 C C . GLU A 1 89 ? 16.423 4.040 -0.686 1.00 91.81 89 GLU A C 1
ATOM 646 O O . GLU A 1 89 ? 15.636 3.543 -1.490 1.00 91.81 89 GLU A O 1
ATOM 651 N N . PRO A 1 90 ? 17.715 4.221 -1.018 1.00 91.62 90 PRO A N 1
ATOM 652 C CA . PRO A 1 90 ? 18.230 3.912 -2.350 1.00 91.62 90 PRO A CA 1
ATOM 653 C C . PRO A 1 90 ? 17.903 2.482 -2.801 1.00 91.62 90 PRO A C 1
ATOM 655 O O . PRO A 1 90 ? 18.188 1.518 -2.090 1.00 91.62 90 PRO A O 1
ATOM 658 N N . GLY A 1 91 ? 17.326 2.351 -3.998 1.00 90.06 91 GLY A N 1
ATOM 659 C CA . GLY A 1 91 ? 16.884 1.068 -4.557 1.00 90.06 91 GLY A CA 1
ATOM 660 C C . GLY A 1 91 ? 15.459 0.649 -4.173 1.00 90.06 91 GLY A C 1
ATOM 661 O O . GLY A 1 91 ? 15.014 -0.406 -4.616 1.00 90.06 91 GLY A O 1
ATOM 662 N N . SER A 1 92 ? 14.747 1.456 -3.382 1.00 94.31 92 SER A N 1
ATOM 663 C CA . SER A 1 92 ? 13.317 1.306 -3.092 1.00 94.31 92 SER A CA 1
ATOM 664 C C . SER A 1 92 ? 12.482 2.235 -3.972 1.00 94.31 92 SER A C 1
ATOM 666 O O . SER A 1 92 ? 12.859 3.387 -4.190 1.00 94.31 92 SER A O 1
ATOM 668 N N . ASP A 1 93 ? 11.296 1.787 -4.383 1.00 97.62 93 ASP A N 1
ATOM 669 C CA . ASP A 1 93 ? 10.317 2.621 -5.097 1.00 97.62 93 ASP A CA 1
ATOM 670 C C . ASP A 1 93 ? 9.858 3.828 -4.251 1.00 97.62 93 ASP A C 1
ATOM 672 O O . ASP A 1 93 ? 9.412 4.847 -4.784 1.00 97.62 93 ASP A O 1
ATOM 676 N N . HIS A 1 94 ? 10.015 3.765 -2.921 1.00 97.94 94 HIS A N 1
ATOM 677 C CA . HIS A 1 94 ? 9.769 4.916 -2.052 1.00 97.94 94 HIS A CA 1
ATOM 678 C C . HIS A 1 94 ? 10.769 6.053 -2.267 1.00 97.94 94 HIS A C 1
ATOM 680 O O . HIS A 1 94 ? 10.409 7.204 -2.028 1.00 97.94 94 HIS A O 1
ATOM 686 N N . ASN A 1 95 ? 11.997 5.776 -2.715 1.00 97.31 95 ASN A N 1
ATOM 687 C CA . ASN A 1 95 ? 13.020 6.810 -2.892 1.00 97.31 95 ASN A CA 1
ATOM 688 C C . ASN A 1 95 ? 12.580 7.879 -3.895 1.00 97.31 95 ASN A C 1
ATOM 690 O O . ASN A 1 95 ? 12.784 9.070 -3.664 1.00 97.31 95 ASN A O 1
ATOM 694 N N . ASP A 1 96 ? 11.913 7.436 -4.960 1.00 95.31 96 ASP A N 1
ATOM 695 C CA . ASP A 1 96 ? 11.533 8.272 -6.097 1.00 95.31 96 ASP A CA 1
ATOM 696 C C . ASP A 1 96 ? 10.018 8.563 -6.130 1.00 95.31 96 ASP A C 1
ATOM 698 O O . ASP A 1 96 ? 9.498 9.130 -7.087 1.00 95.31 96 ASP A O 1
ATOM 702 N N . GLY A 1 97 ? 9.290 8.200 -5.064 1.00 97.19 97 GLY A N 1
ATOM 703 C CA . GLY A 1 97 ? 7.860 8.491 -4.908 1.00 97.19 97 GLY A CA 1
ATOM 704 C C . GLY A 1 97 ? 6.915 7.573 -5.673 1.00 97.19 97 GLY A C 1
ATOM 705 O O . GLY A 1 97 ? 5.749 7.928 -5.859 1.00 97.19 97 GLY A O 1
ATOM 706 N N . HIS A 1 98 ? 7.398 6.400 -6.072 1.00 98.50 98 HIS A N 1
ATOM 707 C CA . HIS A 1 98 ? 6.650 5.357 -6.769 1.00 98.50 98 HIS A CA 1
ATOM 708 C C . HIS A 1 98 ? 6.023 4.320 -5.832 1.00 98.50 98 HIS A C 1
ATOM 710 O O . HIS A 1 98 ? 5.359 3.412 -6.321 1.00 98.50 98 HIS A O 1
ATOM 716 N N . ALA A 1 99 ? 6.174 4.451 -4.512 1.00 98.56 99 ALA A N 1
ATOM 717 C CA . ALA A 1 99 ? 5.524 3.562 -3.557 1.00 98.56 99 ALA A CA 1
ATOM 718 C C . ALA A 1 99 ? 4.851 4.283 -2.393 1.00 98.56 99 ALA A C 1
ATOM 720 O O . ALA A 1 99 ? 5.234 5.389 -1.995 1.00 98.56 99 ALA A O 1
ATOM 721 N N . VAL A 1 100 ? 3.833 3.621 -1.849 1.00 98.50 100 VAL A N 1
ATOM 722 C CA . VAL A 1 100 ? 3.131 4.045 -0.643 1.00 98.50 100 VAL A CA 1
ATOM 723 C C . VAL A 1 100 ? 2.775 2.852 0.239 1.00 98.50 100 VAL A C 1
ATOM 725 O O . VAL A 1 100 ? 2.296 1.826 -0.242 1.00 98.50 100 VAL A O 1
ATOM 728 N N . ASP A 1 101 ? 2.966 3.030 1.545 1.00 98.69 101 ASP A N 1
ATOM 729 C CA . ASP A 1 101 ? 2.501 2.108 2.577 1.00 98.69 101 ASP A CA 1
ATOM 730 C C . ASP A 1 101 ? 1.170 2.621 3.145 1.00 98.69 101 ASP A C 1
ATOM 732 O O . ASP A 1 101 ? 1.102 3.706 3.733 1.00 98.69 101 ASP A O 1
ATOM 736 N N . CYS A 1 102 ? 0.098 1.849 2.963 1.00 98.00 102 CYS A N 1
ATOM 737 C CA . CYS A 1 102 ? -1.223 2.104 3.534 1.00 98.00 102 CYS A CA 1
ATOM 738 C C . CYS A 1 102 ? -1.353 1.352 4.866 1.00 98.00 102 CYS A C 1
ATOM 740 O O . CYS A 1 102 ? -1.686 0.161 4.879 1.00 98.00 102 CYS A O 1
ATOM 742 N N . MET A 1 103 ? -1.068 2.025 5.987 1.00 98.06 103 MET A N 1
ATOM 743 C CA . MET A 1 103 ? -1.065 1.387 7.309 1.00 98.06 103 MET A CA 1
ATOM 744 C C . MET A 1 103 ? -2.465 0.930 7.719 1.00 98.06 103 MET A C 1
ATOM 746 O O . MET A 1 103 ? -3.432 1.685 7.615 1.00 98.06 103 MET A O 1
ATOM 750 N N . ILE A 1 104 ? -2.567 -0.295 8.236 1.00 96.50 104 ILE A N 1
ATOM 751 C CA . ILE A 1 104 ? -3.820 -0.895 8.696 1.00 96.50 104 ILE A CA 1
ATOM 752 C C . ILE A 1 104 ? -3.826 -0.897 10.236 1.00 96.50 104 ILE A C 1
ATOM 754 O O . ILE A 1 104 ? -3.178 -1.742 10.863 1.00 96.50 104 ILE A O 1
ATOM 758 N N . PRO A 1 105 ? -4.558 0.010 10.909 1.00 92.00 105 PRO A N 1
ATOM 759 C CA . PRO A 1 105 ? -4.704 -0.055 12.364 1.00 92.00 105 PRO A CA 1
ATOM 760 C C . PRO A 1 105 ? -5.354 -1.377 12.764 1.00 92.00 105 PRO A C 1
ATOM 762 O O . PRO A 1 105 ? -6.249 -1.819 12.063 1.00 92.00 105 PRO A O 1
ATOM 765 N N . ASN A 1 106 ? -4.972 -2.008 13.878 1.00 92.12 106 ASN A N 1
ATOM 766 C CA . ASN A 1 106 ? -5.528 -3.313 14.294 1.00 92.12 106 ASN A CA 1
ATOM 767 C C . ASN A 1 106 ? -5.466 -4.399 13.187 1.00 92.12 106 ASN A C 1
ATOM 769 O O . ASN A 1 106 ? -6.395 -5.195 13.013 1.00 92.12 106 ASN A O 1
ATOM 773 N N . TRP A 1 107 ? -4.367 -4.415 12.424 1.00 94.25 107 TRP A N 1
ATOM 774 C CA . TRP A 1 107 ? -4.095 -5.329 11.305 1.00 94.25 107 TRP A CA 1
ATOM 775 C C . TRP A 1 107 ? -4.121 -6.821 11.666 1.00 94.25 107 TRP A C 1
ATOM 777 O O . TRP A 1 107 ? -4.357 -7.667 10.801 1.00 94.25 107 TRP A O 1
ATOM 787 N N . SER A 1 108 ? -3.854 -7.165 12.928 1.00 91.31 108 SER A N 1
ATOM 788 C CA . SER A 1 108 ? -3.903 -8.542 13.432 1.00 91.31 108 SER A CA 1
ATOM 789 C C . SER A 1 108 ? -5.302 -8.957 13.893 1.00 91.31 108 SER A C 1
ATOM 791 O O . SER A 1 108 ? -5.541 -10.146 14.097 1.00 91.31 108 SER A O 1
ATOM 793 N N . GLY A 1 109 ? -6.220 -7.998 14.038 1.00 93.38 109 GLY A N 1
ATOM 794 C CA . GLY A 1 109 ? -7.576 -8.197 14.530 1.00 93.38 109 GLY A CA 1
ATOM 795 C C . GLY A 1 109 ? -8.627 -7.734 13.525 1.00 93.38 109 GLY A C 1
ATOM 796 O O . GLY A 1 109 ? -8.673 -8.198 12.385 1.00 93.38 109 GLY A O 1
ATOM 797 N N . ALA A 1 110 ? -9.497 -6.821 13.965 1.00 87.81 110 ALA A N 1
ATOM 798 C CA . ALA A 1 110 ? -10.732 -6.471 13.260 1.00 87.81 110 ALA A CA 1
ATOM 799 C C . ALA A 1 110 ? -10.512 -5.905 11.848 1.00 87.81 110 ALA A C 1
ATOM 801 O O . ALA A 1 110 ? -11.355 -6.101 10.978 1.00 87.81 110 ALA A O 1
ATOM 802 N N . ASN A 1 111 ? -9.376 -5.251 11.599 1.00 87.44 111 ASN A N 1
ATOM 803 C CA . ASN A 1 111 ? -9.107 -4.585 10.326 1.00 87.44 111 ASN A CA 1
ATOM 804 C C . ASN A 1 111 ? -8.240 -5.416 9.378 1.00 87.44 111 ASN A C 1
ATOM 806 O O . ASN A 1 111 ? -7.930 -4.950 8.284 1.00 87.44 111 ASN A O 1
ATOM 810 N N . LYS A 1 112 ? -7.902 -6.667 9.722 1.00 92.56 112 LYS A N 1
ATOM 811 C CA . LYS A 1 112 ? -7.298 -7.589 8.749 1.00 92.56 112 LYS A CA 1
ATOM 812 C C . LYS A 1 112 ? -8.134 -7.643 7.460 1.00 92.56 112 LYS A C 1
ATOM 814 O O . LYS A 1 112 ? -7.584 -7.572 6.367 1.00 92.56 112 LYS A O 1
ATOM 819 N N . VAL A 1 113 ? -9.461 -7.714 7.605 1.00 90.38 113 VAL A N 1
ATOM 820 C CA . VAL A 1 113 ? -10.406 -7.743 6.476 1.00 90.38 113 VAL A CA 1
ATOM 821 C C . VAL A 1 113 ? -10.361 -6.464 5.635 1.00 90.38 113 VAL A C 1
ATOM 823 O O . VAL A 1 113 ? -10.570 -6.528 4.431 1.00 90.38 113 VAL A O 1
ATOM 826 N N . VAL A 1 114 ? -10.042 -5.313 6.239 1.00 92.06 114 VAL A N 1
ATOM 827 C CA . VAL A 1 114 ? -9.883 -4.041 5.517 1.00 92.06 114 VAL A CA 1
ATOM 828 C C . VAL A 1 114 ? -8.651 -4.097 4.616 1.00 92.06 114 VAL A C 1
ATOM 830 O O . VAL A 1 114 ? -8.742 -3.746 3.444 1.00 92.06 114 VAL A O 1
ATOM 833 N N . GLY A 1 115 ? -7.526 -4.614 5.120 1.00 92.94 115 GLY A N 1
ATOM 834 C CA . GLY A 1 115 ? -6.337 -4.840 4.293 1.00 92.94 115 GLY A CA 1
ATOM 835 C C . GLY A 1 115 ? -6.594 -5.826 3.146 1.00 92.94 115 GLY A C 1
ATOM 836 O O . GLY A 1 115 ? -6.199 -5.559 2.013 1.00 92.94 115 GLY A O 1
ATOM 837 N N . ASP A 1 116 ? -7.341 -6.908 3.405 1.00 90.50 116 ASP A N 1
ATOM 838 C CA . ASP A 1 116 ? -7.747 -7.866 2.363 1.00 90.50 116 ASP A CA 1
ATOM 839 C C . ASP A 1 116 ? -8.615 -7.192 1.273 1.00 90.50 116 ASP A C 1
ATOM 841 O O . ASP A 1 116 ? -8.403 -7.420 0.081 1.00 90.50 116 ASP A O 1
ATOM 845 N N . GLN A 1 117 ? -9.562 -6.328 1.664 1.00 97.38 117 GLN A N 1
ATOM 846 C CA . GLN A 1 117 ? -10.416 -5.569 0.737 1.00 97.38 117 GLN A CA 1
ATOM 847 C C . GLN A 1 117 ? -9.621 -4.574 -0.113 1.00 97.38 117 GLN A C 1
ATOM 849 O O . GLN A 1 117 ? -9.842 -4.495 -1.321 1.00 97.38 117 GLN 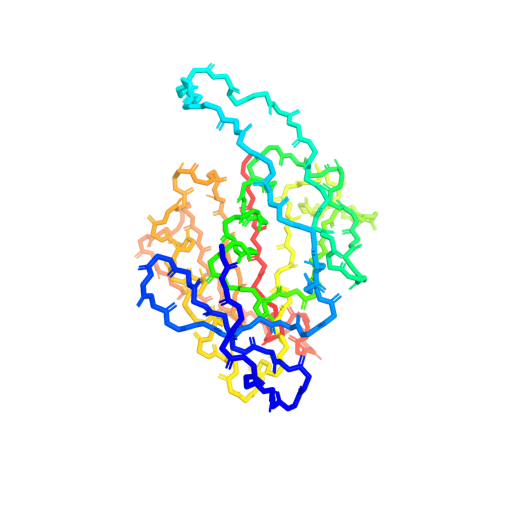A O 1
ATOM 854 N N . ILE A 1 118 ? -8.687 -3.841 0.499 1.00 97.62 118 ILE A N 1
ATOM 855 C CA . ILE A 1 118 ? -7.838 -2.872 -0.204 1.00 97.62 118 ILE A CA 1
ATOM 856 C C . ILE A 1 118 ? -6.958 -3.585 -1.224 1.00 97.62 118 ILE A C 1
ATOM 858 O O . ILE A 1 118 ? -6.950 -3.198 -2.389 1.00 97.62 118 ILE A O 1
ATOM 862 N N . ALA A 1 119 ? -6.267 -4.656 -0.825 1.00 98.44 11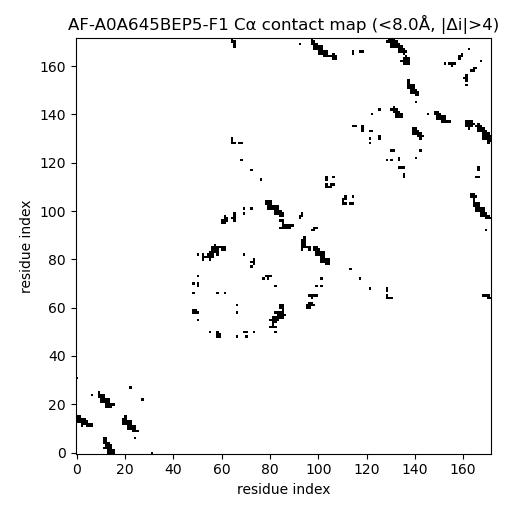9 ALA A N 1
ATOM 863 C CA . ALA A 1 119 ? -5.415 -5.419 -1.733 1.00 98.44 119 ALA A CA 1
ATOM 864 C C . ALA A 1 119 ? -6.207 -5.961 -2.939 1.00 98.44 119 ALA A C 1
ATOM 866 O O . ALA A 1 119 ? -5.748 -5.844 -4.075 1.00 98.44 119 ALA A O 1
ATOM 867 N N . ALA A 1 120 ? -7.418 -6.485 -2.711 1.00 95.75 120 ALA A N 1
ATOM 868 C CA . ALA A 1 120 ? -8.290 -6.978 -3.777 1.00 95.75 120 ALA A CA 1
ATOM 869 C C . ALA A 1 120 ? -8.783 -5.860 -4.713 1.00 95.75 120 ALA A C 1
ATOM 871 O O . ALA A 1 120 ? -8.761 -6.027 -5.934 1.00 95.75 120 ALA A O 1
ATOM 872 N N . TYR A 1 121 ? -9.196 -4.712 -4.166 1.00 97.50 121 TYR A N 1
ATOM 873 C CA . TYR A 1 121 ? -9.622 -3.563 -4.967 1.00 97.50 121 TYR A CA 1
ATOM 874 C C . TYR A 1 121 ? -8.471 -3.032 -5.825 1.00 97.50 121 TYR A C 1
ATOM 876 O O . TYR A 1 121 ? -8.610 -2.869 -7.036 1.00 97.50 121 TYR A O 1
ATOM 884 N N . 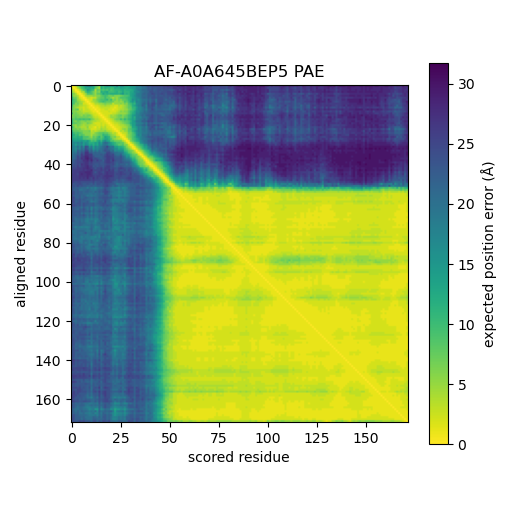LEU A 1 122 ? -7.308 -2.802 -5.216 1.00 98.38 122 LEU A N 1
ATOM 885 C CA . LEU A 1 122 ? -6.139 -2.279 -5.917 1.00 98.38 122 LEU A CA 1
ATOM 886 C C . LEU A 1 122 ? -5.664 -3.238 -7.015 1.00 98.38 122 LEU A C 1
ATOM 888 O O . LEU A 1 122 ? -5.316 -2.787 -8.103 1.00 98.38 122 LEU A O 1
ATOM 892 N N . GLN A 1 123 ? -5.720 -4.552 -6.775 1.00 97.94 123 GLN A N 1
ATOM 893 C CA . GLN A 1 123 ? -5.447 -5.563 -7.797 1.00 97.94 123 GLN A CA 1
ATOM 894 C C . GLN A 1 123 ? -6.428 -5.455 -8.978 1.00 97.94 123 GLN A C 1
ATOM 896 O O . GLN A 1 123 ? -6.000 -5.462 -10.133 1.00 97.94 123 GLN A O 1
ATOM 901 N N . ALA A 1 124 ? -7.732 -5.330 -8.708 1.00 94.75 124 ALA A N 1
ATOM 902 C CA . ALA A 1 124 ? -8.764 -5.219 -9.741 1.00 94.75 124 ALA A CA 1
ATOM 903 C C . ALA A 1 124 ? -8.667 -3.914 -10.558 1.00 94.75 124 ALA A C 1
ATOM 905 O O . ALA A 1 124 ? -8.985 -3.908 -11.746 1.00 94.75 124 ALA A O 1
ATOM 906 N N . HIS A 1 125 ? -8.181 -2.832 -9.943 1.00 95.88 125 HIS A N 1
ATOM 907 C CA . HIS A 1 125 ? -8.028 -1.506 -10.554 1.00 95.88 125 HIS A CA 1
ATOM 908 C C . HIS A 1 125 ? -6.576 -1.170 -10.938 1.00 95.88 125 HIS A C 1
ATOM 910 O O . HIS A 1 125 ? -6.253 -0.013 -11.215 1.00 95.88 125 HIS A O 1
ATOM 916 N N . ALA A 1 126 ? -5.683 -2.165 -10.997 1.00 97.12 126 ALA A N 1
ATOM 917 C CA . ALA A 1 126 ? -4.249 -1.933 -11.161 1.00 97.12 126 ALA A CA 1
ATOM 918 C C . ALA A 1 126 ? -3.897 -1.123 -12.420 1.00 97.12 126 ALA A C 1
ATOM 920 O O . ALA A 1 126 ? -3.058 -0.226 -12.358 1.00 97.12 126 ALA A O 1
ATOM 921 N N . SER A 1 127 ? -4.575 -1.379 -13.546 1.00 93.50 127 SER A N 1
ATOM 922 C CA . SER A 1 127 ? -4.349 -0.633 -14.793 1.00 93.50 127 SER A CA 1
ATOM 923 C C . SER A 1 127 ? -4.794 0.829 -14.705 1.00 93.50 127 SER A C 1
ATOM 925 O O . SER A 1 127 ? -4.148 1.691 -15.292 1.00 93.50 127 SER A O 1
ATOM 927 N N . GLU A 1 128 ? -5.892 1.117 -14.004 1.00 93.75 128 GLU A N 1
ATOM 928 C CA . GLU A 1 128 ? -6.431 2.475 -13.837 1.00 93.75 128 GLU A CA 1
ATOM 929 C C . GLU A 1 128 ? -5.541 3.315 -12.909 1.00 93.75 128 GLU A C 1
ATOM 931 O O . GLU A 1 128 ? -5.309 4.506 -13.139 1.00 93.75 128 GLU A O 1
ATOM 936 N N . LEU A 1 129 ? -5.021 2.668 -11.865 1.00 94.06 129 LEU A N 1
ATOM 937 C CA . LEU A 1 129 ? -4.199 3.288 -10.829 1.00 94.06 129 LEU A CA 1
ATOM 938 C C . LEU A 1 129 ? -2.702 3.299 -11.165 1.00 94.06 129 LEU A C 1
ATOM 940 O O . LEU A 1 129 ? -1.924 3.894 -10.425 1.00 94.06 129 LEU A O 1
ATOM 944 N N . GLY A 1 130 ? -2.296 2.672 -12.273 1.00 97.44 130 GLY A N 1
ATOM 945 C CA . GLY A 1 130 ? -0.896 2.582 -12.688 1.00 97.44 130 GLY A CA 1
ATOM 946 C C . GLY A 1 130 ? -0.038 1.701 -11.775 1.00 97.44 130 GLY A C 1
ATOM 947 O O . GLY A 1 130 ? 1.157 1.944 -11.667 1.00 97.44 130 GLY A O 1
ATOM 948 N N . ILE A 1 131 ? -0.625 0.707 -11.107 1.00 98.75 131 ILE A N 1
ATOM 949 C CA . ILE A 1 131 ? 0.058 -0.165 -10.140 1.00 98.75 131 ILE A CA 1
ATOM 950 C C . ILE A 1 131 ? 0.970 -1.162 -10.860 1.00 98.75 131 ILE A C 1
ATOM 952 O O . ILE A 1 131 ? 0.565 -1.799 -11.831 1.00 98.75 131 ILE A O 1
ATOM 956 N N . SER A 1 132 ? 2.190 -1.333 -10.351 1.00 98.62 132 SER A N 1
ATOM 957 C CA . SER A 1 132 ? 3.160 -2.332 -10.805 1.00 98.62 132 SER A CA 1
ATOM 958 C C . SER A 1 132 ? 3.099 -3.602 -9.945 1.00 98.62 132 SER A C 1
ATOM 960 O O . SER A 1 132 ? 3.032 -4.716 -10.486 1.00 98.62 132 SER A O 1
ATOM 962 N N . TYR A 1 133 ? 3.052 -3.455 -8.615 1.00 98.81 133 TYR A N 1
ATOM 963 C CA . TYR A 1 133 ? 2.867 -4.551 -7.664 1.00 98.81 133 TYR A CA 1
ATOM 964 C C . TYR A 1 133 ? 2.248 -4.106 -6.333 1.00 98.81 133 TYR A C 1
ATOM 966 O O . TYR A 1 133 ? 2.249 -2.930 -5.978 1.00 98.81 133 TYR A O 1
ATOM 974 N N . ILE A 1 134 ? 1.711 -5.083 -5.600 1.00 98.94 134 ILE A N 1
ATOM 975 C CA . ILE A 1 134 ? 1.110 -4.930 -4.274 1.00 98.94 134 ILE A CA 1
ATOM 976 C C . ILE A 1 134 ? 1.708 -6.000 -3.362 1.00 98.94 134 ILE A C 1
ATOM 978 O O . ILE A 1 134 ? 1.839 -7.157 -3.774 1.00 98.94 134 ILE A O 1
ATOM 982 N N . ILE A 1 135 ? 2.034 -5.635 -2.123 1.00 98.88 135 ILE A N 1
ATOM 983 C CA . ILE A 1 135 ? 2.444 -6.580 -1.083 1.00 98.88 135 ILE A CA 1
ATOM 984 C C . ILE A 1 135 ? 1.474 -6.482 0.092 1.00 98.88 135 ILE A C 1
ATOM 986 O O . ILE A 1 135 ? 1.202 -5.398 0.607 1.00 98.88 135 ILE A O 1
ATOM 990 N N . TRP A 1 136 ? 0.953 -7.629 0.521 1.00 98.81 136 TRP A N 1
ATOM 991 C CA . TRP A 1 136 ? 0.087 -7.740 1.690 1.00 98.81 136 TRP A CA 1
ATOM 992 C C . TRP A 1 136 ? 0.297 -9.093 2.363 1.00 98.81 136 TRP A C 1
ATOM 994 O O . TRP A 1 136 ? 0.274 -10.135 1.706 1.00 98.81 136 TRP A O 1
ATOM 1004 N N . ARG A 1 137 ? 0.522 -9.082 3.681 1.00 98.00 137 ARG A N 1
ATOM 1005 C CA . ARG A 1 137 ? 0.685 -10.272 4.538 1.00 98.00 137 ARG A CA 1
ATOM 1006 C C . ARG A 1 137 ? 1.600 -11.327 3.923 1.00 98.00 137 ARG A C 1
ATOM 1008 O O . ARG A 1 137 ? 1.201 -12.473 3.715 1.00 98.00 137 ARG A O 1
ATOM 1015 N N . GLN A 1 138 ? 2.827 -10.917 3.623 1.00 98.56 138 GLN A N 1
ATOM 1016 C CA . GLN A 1 138 ? 3.898 -11.762 3.094 1.00 98.56 138 GLN A CA 1
ATOM 1017 C C 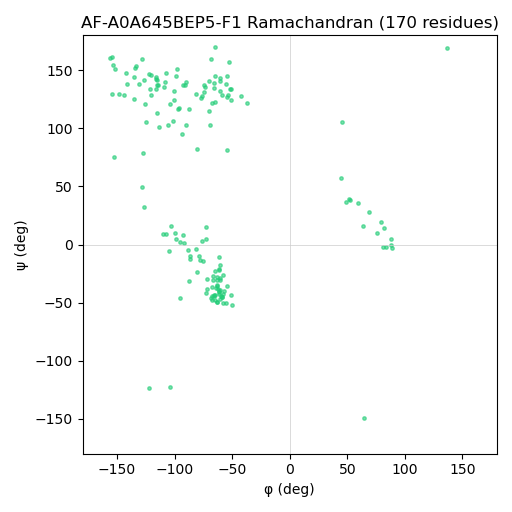. GLN A 1 138 ? 3.616 -12.360 1.709 1.00 98.56 138 GLN A C 1
ATOM 1019 O O . GLN A 1 138 ? 4.313 -13.270 1.268 1.00 98.56 138 GLN A O 1
ATOM 1024 N N . HIS A 1 139 ? 2.628 -11.831 0.991 1.00 98.69 139 HIS A N 1
ATOM 1025 C CA . HIS A 1 139 ? 2.368 -12.190 -0.393 1.00 98.69 139 HIS A CA 1
ATOM 1026 C C . HIS A 1 139 ? 2.566 -10.980 -1.289 1.00 98.69 139 HIS A C 1
ATOM 1028 O O . HIS A 1 139 ? 2.230 -9.859 -0.915 1.00 98.69 139 HIS A O 1
ATOM 1034 N N . ILE A 1 140 ? 3.081 -11.227 -2.487 1.00 98.81 140 ILE A N 1
ATOM 1035 C CA . ILE A 1 140 ? 3.213 -10.234 -3.545 1.00 98.81 140 ILE A CA 1
ATOM 1036 C C . ILE A 1 140 ? 2.349 -10.628 -4.738 1.00 98.81 140 ILE A C 1
ATOM 1038 O O . ILE A 1 140 ? 2.397 -11.768 -5.208 1.00 98.81 140 ILE A O 1
ATOM 1042 N N . TRP A 1 141 ? 1.604 -9.665 -5.261 1.00 98.75 141 TRP A N 1
ATOM 1043 C CA . TRP A 1 141 ? 0.984 -9.730 -6.578 1.00 98.75 141 TRP A CA 1
ATOM 1044 C C . TRP A 1 141 ? 1.595 -8.651 -7.469 1.00 98.75 141 TRP A C 1
ATOM 1046 O O . TRP A 1 141 ? 1.872 -7.550 -7.005 1.00 98.75 141 TRP A O 1
ATOM 1056 N N . SER A 1 142 ? 1.825 -8.947 -8.748 1.00 98.62 142 SER A N 1
ATOM 1057 C CA . SER A 1 142 ? 2.368 -7.970 -9.694 1.00 98.62 142 SER A CA 1
ATOM 1058 C C . SER A 1 142 ? 1.742 -8.109 -11.072 1.00 98.62 142 SER A C 1
ATOM 1060 O O . SER A 1 142 ? 1.442 -9.220 -11.512 1.00 98.62 142 SER A O 1
ATOM 1062 N N . VAL A 1 143 ? 1.601 -6.991 -11.788 1.00 98.00 143 VAL A N 1
ATOM 1063 C CA . VAL A 1 143 ? 1.025 -6.973 -13.144 1.00 98.00 143 VAL A CA 1
ATOM 1064 C C . VAL A 1 143 ? 1.827 -7.872 -14.088 1.00 98.00 143 VAL A C 1
ATOM 1066 O O . VAL A 1 143 ? 1.254 -8.708 -14.788 1.00 98.00 143 VAL A O 1
ATOM 1069 N N . ALA A 1 144 ? 3.160 -7.774 -14.030 1.00 97.88 144 ALA A N 1
ATOM 1070 C CA . ALA A 1 144 ? 4.079 -8.553 -14.861 1.00 97.88 144 ALA A CA 1
ATOM 1071 C C . ALA A 1 144 ? 3.987 -10.076 -14.645 1.00 97.88 144 ALA A C 1
ATOM 1073 O O . ALA A 1 144 ? 4.398 -10.841 -15.512 1.00 97.88 144 ALA A O 1
ATOM 1074 N N . ARG A 1 145 ? 3.467 -10.525 -13.494 1.00 97.69 145 ARG A N 1
ATOM 1075 C CA . ARG A 1 145 ? 3.305 -11.948 -13.141 1.00 97.69 145 ARG A CA 1
ATOM 1076 C C . ARG A 1 145 ? 1.867 -12.252 -12.728 1.00 97.69 145 ARG A C 1
ATOM 1078 O O . ARG A 1 145 ? 1.623 -13.100 -11.874 1.00 97.69 145 ARG A O 1
ATOM 1085 N N . SER A 1 146 ? 0.910 -11.541 -13.320 1.00 95.06 146 SER A N 1
ATOM 1086 C CA . SER A 1 146 ? -0.504 -11.616 -12.941 1.00 95.06 146 SER A CA 1
ATOM 1087 C C . SER A 1 146 ? -1.099 -13.018 -13.105 1.00 95.06 146 SER A C 1
ATOM 1089 O O . SER A 1 146 ? -1.946 -13.404 -12.302 1.00 95.06 146 SER A O 1
ATOM 1091 N N . SER A 1 147 ? -0.609 -13.804 -14.070 1.00 95.94 147 SER A N 1
ATOM 1092 C CA . SER A 1 147 ? -1.000 -15.204 -14.291 1.00 95.94 147 SER A CA 1
ATOM 1093 C C . SER A 1 147 ? -0.617 -16.150 -13.149 1.00 95.94 147 SER A C 1
ATOM 1095 O O . SER A 1 147 ? -1.240 -17.196 -12.998 1.00 95.94 147 SER A O 1
ATOM 1097 N N . GLU A 1 148 ? 0.378 -15.793 -12.336 1.00 96.94 148 GLU A N 1
ATOM 1098 C CA . GLU A 1 148 ? 0.794 -16.578 -11.168 1.00 96.94 148 GLU A CA 1
ATOM 1099 C C . GLU A 1 148 ? -0.019 -16.238 -9.911 1.00 96.94 148 GLU A C 1
ATOM 1101 O O . GLU A 1 148 ? 0.094 -16.922 -8.895 1.00 96.94 148 GLU A O 1
ATOM 1106 N N . GLY A 1 149 ? -0.834 -15.180 -9.957 1.00 96.62 149 GLY A N 1
ATOM 1107 C CA . GLY A 1 149 ? -1.584 -14.703 -8.802 1.00 96.62 149 GLY A CA 1
ATOM 1108 C C . GLY A 1 149 ? -0.685 -14.189 -7.670 1.00 96.62 149 GLY A C 1
ATOM 1109 O O . GLY A 1 149 ? 0.384 -13.616 -7.899 1.00 96.62 149 GLY A O 1
ATOM 1110 N N . TRP A 1 150 ? -1.166 -14.336 -6.434 1.00 98.31 150 TRP A N 1
ATOM 1111 C CA . TRP A 1 150 ? -0.429 -13.963 -5.226 1.00 98.31 150 TRP A CA 1
ATOM 1112 C C . TRP A 1 150 ? 0.643 -15.006 -4.915 1.00 98.31 150 TRP A C 1
ATOM 1114 O O . TRP A 1 150 ? 0.357 -16.196 -4.805 1.00 98.31 150 TRP A O 1
ATOM 1124 N N . ARG A 1 151 ? 1.882 -14.551 -4.731 1.00 98.62 151 ARG A N 1
ATOM 1125 C CA . ARG A 1 151 ? 3.049 -15.407 -4.493 1.00 98.62 151 ARG A CA 1
ATOM 1126 C C . ARG A 1 151 ? 3.614 -15.149 -3.110 1.00 98.62 151 ARG A C 1
ATOM 1128 O O . ARG A 1 151 ? 3.758 -13.996 -2.714 1.00 98.62 151 ARG A O 1
ATOM 1135 N N . TYR A 1 152 ? 3.979 -16.214 -2.406 1.00 98.31 152 TYR A N 1
ATOM 1136 C CA . TYR A 1 152 ? 4.606 -16.097 -1.094 1.00 98.31 152 TYR A CA 1
ATOM 1137 C C . TYR A 1 152 ? 5.988 -15.439 -1.200 1.00 98.31 152 TYR A C 1
ATOM 1139 O O . TYR A 1 152 ? 6.765 -15.741 -2.112 1.00 98.31 152 TYR A O 1
ATOM 1147 N N . MET A 1 153 ? 6.304 -14.551 -0.262 1.00 98.06 153 MET A N 1
ATOM 1148 C CA . MET A 1 153 ? 7.627 -13.952 -0.112 1.00 98.06 153 MET A CA 1
ATOM 1149 C C . MET A 1 153 ? 8.433 -14.674 0.967 1.00 98.06 153 MET A C 1
ATOM 1151 O O . MET A 1 153 ? 7.882 -15.157 1.953 1.00 98.06 153 MET A O 1
ATOM 1155 N N . ALA A 1 154 ? 9.759 -14.684 0.830 1.00 97.69 154 ALA A N 1
ATOM 1156 C CA . ALA A 1 154 ? 10.626 -15.104 1.926 1.00 97.69 154 ALA A CA 1
ATOM 1157 C C . ALA A 1 154 ? 10.332 -14.286 3.196 1.00 97.69 154 ALA A C 1
ATOM 1159 O O . ALA A 1 154 ? 10.013 -13.098 3.112 1.00 97.69 154 ALA A O 1
ATOM 1160 N N . ASP A 1 155 ? 10.438 -14.929 4.358 1.00 97.50 155 ASP A N 1
ATOM 1161 C CA . ASP A 1 155 ? 10.338 -14.250 5.648 1.00 97.50 155 ASP A CA 1
ATOM 1162 C C . ASP A 1 155 ? 11.513 -13.278 5.823 1.00 97.50 155 ASP A C 1
ATOM 1164 O O . ASP A 1 155 ? 12.678 -13.665 5.728 1.00 97.50 155 ASP A O 1
ATOM 1168 N N . ARG A 1 156 ? 11.190 -12.003 6.050 1.00 96.88 156 ARG A N 1
ATOM 1169 C CA . ARG A 1 156 ? 12.140 -10.901 6.247 1.00 96.88 156 ARG A CA 1
ATOM 1170 C C . ARG A 1 156 ? 12.337 -10.544 7.727 1.00 96.88 156 ARG A C 1
ATOM 1172 O O . ARG A 1 156 ? 12.957 -9.529 8.033 1.00 96.88 156 ARG A O 1
ATOM 1179 N N . GLY A 1 157 ? 11.814 -11.359 8.645 1.00 97.12 157 G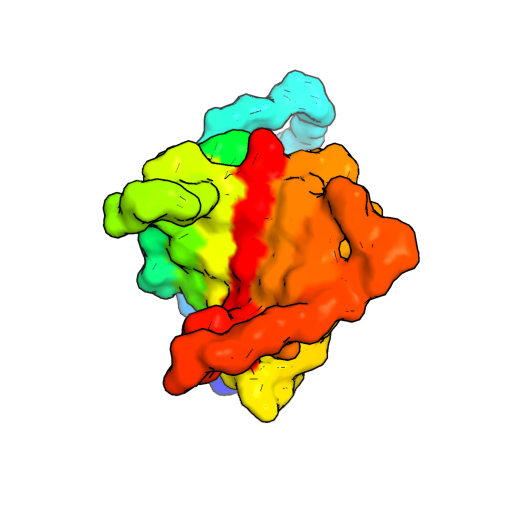LY A N 1
ATOM 1180 C CA . GLY A 1 157 ? 12.146 -11.328 10.071 1.00 97.12 157 GLY A CA 1
ATOM 1181 C C . GLY A 1 157 ? 11.316 -10.379 10.938 1.00 97.12 157 GLY A C 1
ATOM 1182 O O . GLY A 1 157 ? 11.608 -10.242 12.123 1.00 97.12 157 GLY A O 1
ATOM 1183 N N . SER A 1 158 ? 10.288 -9.716 10.398 1.00 97.50 158 SER A N 1
ATOM 1184 C CA . SER A 1 158 ? 9.366 -8.902 11.205 1.00 97.50 158 SER A CA 1
ATOM 1185 C C . SER A 1 158 ? 7.998 -8.723 10.548 1.00 97.50 158 SER A C 1
ATOM 1187 O O . SER A 1 158 ? 7.858 -8.868 9.335 1.00 97.50 158 SER A O 1
ATOM 1189 N N . THR A 1 159 ? 6.992 -8.357 11.348 1.00 97.25 159 THR A N 1
ATOM 1190 C CA . THR A 1 159 ? 5.641 -7.992 10.887 1.00 97.25 159 THR A CA 1
ATOM 1191 C C . THR A 1 159 ? 5.682 -6.959 9.767 1.00 97.25 159 THR A C 1
ATOM 1193 O O . THR A 1 159 ? 5.098 -7.192 8.710 1.00 97.25 159 THR A O 1
ATOM 1196 N N . THR A 1 160 ? 6.392 -5.850 9.986 1.00 96.19 160 THR A N 1
ATOM 1197 C CA . THR A 1 160 ? 6.474 -4.743 9.030 1.00 96.19 160 THR A CA 1
ATOM 1198 C C . THR A 1 160 ? 7.243 -5.156 7.782 1.00 96.19 160 THR A C 1
ATOM 1200 O O . THR A 1 160 ? 6.746 -4.978 6.677 1.00 96.19 160 THR A O 1
ATOM 1203 N N . ALA A 1 161 ? 8.397 -5.823 7.913 1.00 95.94 161 ALA A N 1
ATOM 1204 C CA . ALA A 1 161 ? 9.146 -6.287 6.739 1.00 95.94 161 ALA A CA 1
ATOM 1205 C C . ALA A 1 161 ? 8.362 -7.324 5.907 1.00 95.94 161 ALA A C 1
ATOM 1207 O O . ALA A 1 161 ? 8.521 -7.412 4.689 1.00 95.94 161 ALA A O 1
ATOM 1208 N N . ASN A 1 162 ? 7.472 -8.081 6.550 1.00 98.12 162 ASN A N 1
ATOM 1209 C CA . ASN A 1 162 ? 6.560 -9.018 5.903 1.00 98.12 162 ASN A CA 1
ATOM 1210 C C . ASN A 1 162 ? 5.190 -8.407 5.560 1.00 98.12 162 ASN A C 1
ATOM 1212 O O . ASN A 1 162 ? 4.310 -9.140 5.117 1.00 98.12 162 ASN A O 1
ATOM 1216 N N . HIS A 1 163 ? 5.005 -7.092 5.708 1.00 98.56 163 HIS A N 1
ATOM 1217 C CA . HIS A 1 163 ? 3.811 -6.365 5.262 1.00 98.56 163 HIS A CA 1
ATOM 1218 C C . HIS A 1 163 ? 2.510 -6.876 5.897 1.00 98.56 163 HIS A C 1
ATOM 1220 O O . HIS A 1 163 ? 1.466 -6.966 5.254 1.00 98.56 163 HIS A O 1
ATOM 1226 N N . TYR A 1 164 ? 2.571 -7.295 7.161 1.00 98.00 164 TYR A N 1
ATOM 1227 C CA . TYR A 1 164 ? 1.384 -7.736 7.893 1.00 98.00 164 TYR A CA 1
ATOM 1228 C C . TYR A 1 164 ? 0.556 -6.570 8.442 1.00 98.00 164 TYR A C 1
ATOM 1230 O O . TYR A 1 164 ? -0.634 -6.755 8.688 1.00 98.00 164 TYR A O 1
ATOM 1238 N N . ASP A 1 165 ? 1.178 -5.407 8.637 1.00 98.25 165 ASP A N 1
ATOM 1239 C CA . ASP A 1 165 ? 0.607 -4.204 9.250 1.00 98.25 165 ASP A CA 1
ATOM 1240 C C . ASP A 1 165 ? 0.253 -3.089 8.254 1.00 98.25 165 ASP A C 1
ATOM 1242 O O . ASP A 1 165 ? -0.370 -2.100 8.641 1.00 98.25 165 ASP A O 1
ATOM 1246 N N . HIS A 1 166 ? 0.587 -3.258 6.974 1.00 98.75 166 HIS A N 1
ATOM 1247 C CA . HIS A 1 166 ? 0.264 -2.314 5.908 1.00 98.75 166 HIS A CA 1
ATOM 1248 C C . HIS A 1 166 ? 0.135 -3.002 4.550 1.00 98.75 166 HIS A C 1
ATOM 1250 O O . HIS A 1 166 ? 0.799 -4.005 4.290 1.00 98.75 166 HIS A O 1
ATOM 1256 N N . VAL A 1 167 ? -0.695 -2.432 3.676 1.00 98.88 167 VAL A N 1
ATOM 1257 C CA . VAL A 1 167 ? -0.692 -2.767 2.247 1.00 98.88 167 VAL A CA 1
ATOM 1258 C C . VAL A 1 167 ? 0.326 -1.860 1.567 1.00 98.88 167 VAL A C 1
ATOM 1260 O O . VAL A 1 167 ? 0.152 -0.643 1.565 1.00 98.88 167 VAL A O 1
ATOM 1263 N N . HIS A 1 168 ? 1.380 -2.440 1.005 1.00 98.88 168 HIS A N 1
ATOM 1264 C CA . HIS A 1 168 ? 2.366 -1.704 0.215 1.00 98.88 168 HIS A CA 1
ATOM 1265 C C . HIS A 1 168 ? 1.993 -1.748 -1.260 1.00 98.88 168 HIS A C 1
ATOM 1267 O O . HIS A 1 168 ? 1.602 -2.802 -1.777 1.00 98.88 168 HIS A O 1
ATOM 1273 N N . VAL A 1 169 ? 2.129 -0.614 -1.939 1.00 98.88 169 VAL A N 1
ATOM 1274 C CA . VAL A 1 169 ? 1.736 -0.451 -3.338 1.00 98.88 169 VAL A CA 1
ATOM 1275 C C . VAL A 1 169 ? 2.834 0.285 -4.083 1.00 98.88 169 VAL A C 1
ATOM 1277 O O . VAL A 1 169 ? 3.160 1.409 -3.709 1.00 98.88 169 VAL A O 1
ATOM 1280 N N . SER A 1 170 ? 3.314 -0.307 -5.175 1.00 98.81 170 SER A N 1
ATOM 1281 C CA . SER A 1 170 ? 4.196 0.360 -6.134 1.00 98.81 170 SER A CA 1
ATOM 1282 C C . SER A 1 170 ? 3.475 0.668 -7.437 1.00 98.81 170 SER A C 1
ATOM 1284 O O . SER A 1 170 ? 2.588 -0.077 -7.866 1.00 98.81 170 SER A O 1
ATOM 1286 N N . VAL A 1 171 ? 3.861 1.766 -8.084 1.00 98.69 171 VAL A N 1
ATOM 1287 C CA . VAL A 1 171 ? 3.277 2.276 -9.332 1.00 98.69 171 VAL A CA 1
ATOM 1288 C C . VAL A 1 171 ? 4.342 2.554 -10.397 1.00 98.69 171 VAL A C 1
ATOM 1290 O O . VAL A 1 171 ? 5.515 2.740 -10.075 1.00 98.69 171 VAL A O 1
ATOM 1293 N N . ASN A 1 172 ? 3.922 2.604 -11.663 1.00 92.06 172 ASN A N 1
ATOM 1294 C CA . ASN A 1 172 ? 4.756 3.007 -12.803 1.00 92.06 172 ASN A CA 1
ATOM 1295 C C . ASN A 1 172 ? 4.871 4.529 -12.940 1.00 92.06 172 ASN A C 1
ATOM 1297 O O . ASN A 1 172 ? 3.909 5.243 -12.560 1.00 92.06 172 ASN A O 1
#